Protein AF-A0A7C7NIJ7-F1 (afdb_monomer_lite)

Secondary structure (DSSP, 8-state):
----S-SSS-SSTTSS----EEB--TTSTTB-TT-SEE-S----PPTTB-TTS-BS--SS-SSS-GGG-----SSTTT--TTT---S---

Structure (mmCIF, N/CA/C/O backbone):
data_AF-A0A7C7NIJ7-F1
#
_entry.id   AF-A0A7C7NIJ7-F1
#
loop_
_atom_site.group_PDB
_atom_site.id
_atom_site.type_symbol
_atom_site.label_atom_id
_atom_site.label_alt_id
_atom_site.label_comp_id
_atom_site.label_asym_id
_atom_site.label_entity_id
_atom_site.label_seq_id
_atom_site.pdbx_PDB_ins_code
_atom_site.Cartn_x
_atom_site.Cartn_y
_atom_site.Cartn_z
_atom_site.occupancy
_atom_site.B_iso_or_equiv
_atom_site.auth_seq_id
_atom_site.auth_comp_id
_atom_site.auth_asym_id
_atom_site.auth_atom_id
_atom_site.pdbx_PDB_model_num
ATOM 1 N N . MET A 1 1 ? 39.193 11.955 -43.648 1.00 50.00 1 MET A N 1
ATOM 2 C CA . MET A 1 1 ? 38.726 13.127 -42.880 1.00 50.00 1 MET A CA 1
ATOM 3 C C . MET A 1 1 ? 37.227 13.237 -43.075 1.00 50.00 1 MET A C 1
ATOM 5 O O . MET A 1 1 ? 36.846 13.513 -44.197 1.00 50.00 1 MET A O 1
ATOM 9 N N . ARG A 1 2 ? 36.450 13.002 -42.003 1.00 51.31 2 ARG A N 1
ATOM 10 C CA . ARG A 1 2 ? 35.083 13.515 -41.754 1.00 51.31 2 ARG A CA 1
ATOM 11 C C . A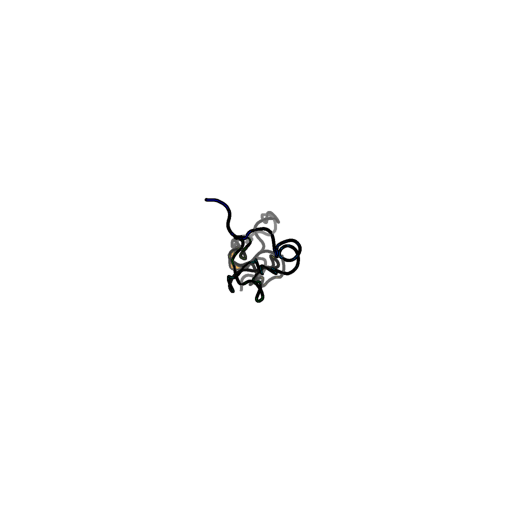RG A 1 2 ? 34.031 13.248 -42.856 1.00 51.31 2 ARG A C 1
ATOM 13 O O . ARG A 1 2 ? 34.147 13.762 -43.950 1.00 51.31 2 ARG A O 1
ATOM 20 N N . LEU A 1 3 ? 32.931 12.539 -42.633 1.00 46.59 3 LEU A N 1
ATOM 21 C CA . LEU A 1 3 ? 32.180 12.305 -41.403 1.00 46.59 3 LEU A CA 1
ATOM 22 C C . LEU A 1 3 ? 31.285 11.077 -41.662 1.00 46.59 3 LEU A C 1
ATOM 24 O O . LEU A 1 3 ? 30.595 11.025 -42.679 1.00 46.59 3 LEU A O 1
ATOM 28 N N . LEU A 1 4 ? 31.361 10.076 -40.785 1.00 46.06 4 LEU A N 1
ATOM 29 C CA . LEU A 1 4 ? 30.570 8.853 -40.870 1.00 46.06 4 LEU A CA 1
ATOM 30 C C . LEU A 1 4 ? 29.077 9.145 -40.638 1.00 46.06 4 LEU A C 1
ATOM 32 O O . LEU A 1 4 ? 28.718 9.786 -39.657 1.00 46.06 4 LEU A O 1
ATOM 36 N N . LEU A 1 5 ? 28.245 8.624 -41.541 1.00 56.34 5 LEU A N 1
ATOM 37 C CA . LEU A 1 5 ? 26.999 7.894 -41.266 1.00 56.34 5 LEU A CA 1
ATOM 38 C C . LEU A 1 5 ? 26.148 8.368 -40.070 1.00 56.34 5 LEU A C 1
ATOM 40 O O . LEU A 1 5 ? 26.060 7.651 -39.083 1.00 56.34 5 LEU A O 1
ATOM 44 N N . LEU A 1 6 ? 25.457 9.507 -40.160 1.00 54.75 6 LEU A N 1
ATOM 45 C CA . LEU A 1 6 ? 24.388 9.841 -39.196 1.00 54.75 6 LEU A CA 1
ATOM 46 C C . LEU A 1 6 ? 23.185 10.545 -39.851 1.00 54.75 6 LEU A C 1
ATOM 48 O O . LEU A 1 6 ? 22.533 11.376 -39.230 1.00 54.75 6 LEU A O 1
ATOM 52 N N . SER A 1 7 ? 22.888 10.253 -41.122 1.00 60.88 7 SER A N 1
ATOM 53 C CA . SER A 1 7 ? 21.765 10.889 -41.840 1.00 60.88 7 SER A CA 1
ATOM 54 C C . SER A 1 7 ? 20.763 9.925 -42.483 1.00 60.88 7 SER A C 1
ATOM 56 O O . SER A 1 7 ? 19.824 10.377 -43.131 1.00 60.88 7 SER A O 1
ATOM 58 N N . PHE A 1 8 ? 20.892 8.616 -42.260 1.00 60.78 8 PHE A N 1
ATOM 59 C CA . PHE A 1 8 ? 19.835 7.653 -42.570 1.00 60.78 8 PHE A CA 1
ATOM 60 C C . PHE A 1 8 ? 19.278 7.114 -41.246 1.00 60.78 8 PHE A C 1
ATOM 62 O O . PHE A 1 8 ? 20.034 6.559 -40.457 1.00 60.78 8 PHE A O 1
ATOM 69 N N . SER A 1 9 ? 17.968 7.271 -41.029 1.00 63.09 9 SER A N 1
ATOM 70 C CA . SER A 1 9 ? 17.167 6.533 -40.034 1.00 63.09 9 SER A CA 1
ATOM 71 C C . SER A 1 9 ? 16.921 7.112 -38.629 1.00 63.09 9 SER A C 1
ATOM 73 O O . SER A 1 9 ? 16.903 6.315 -37.719 1.00 63.09 9 SER A O 1
ATOM 75 N N . ILE A 1 10 ? 16.606 8.390 -38.361 1.00 61.12 10 ILE A N 1
ATOM 76 C CA . ILE A 1 10 ? 15.917 8.722 -37.073 1.00 61.12 10 ILE A CA 1
ATOM 77 C C . ILE A 1 10 ? 14.788 9.763 -37.220 1.00 61.12 10 ILE A C 1
ATOM 79 O O . ILE A 1 10 ? 14.539 10.575 -36.343 1.00 61.12 10 ILE A O 1
ATOM 83 N N . LEU A 1 11 ? 14.028 9.710 -38.316 1.00 53.16 11 LEU A N 1
ATOM 84 C CA . LEU A 1 11 ? 12.636 10.202 -38.302 1.00 53.16 11 LEU A CA 1
ATOM 85 C C . LEU A 1 11 ? 11.640 9.071 -37.952 1.00 53.16 11 LEU A C 1
ATOM 87 O O . LEU A 1 11 ? 10.439 9.242 -38.104 1.00 53.16 11 LEU A O 1
ATOM 91 N N . LEU A 1 12 ? 12.144 7.916 -37.485 1.00 57.00 12 LEU A N 1
ATOM 92 C CA . LEU A 1 12 ? 11.360 6.726 -37.114 1.00 57.00 12 LEU A CA 1
ATOM 93 C C . LEU A 1 12 ? 11.620 6.197 -35.685 1.00 57.00 12 LEU A C 1
ATOM 95 O O . LEU A 1 12 ? 10.939 5.266 -35.277 1.00 57.00 12 LEU A O 1
ATOM 99 N N . PHE A 1 13 ? 12.547 6.757 -34.895 1.00 55.94 13 PHE A N 1
ATOM 100 C CA . PHE A 1 13 ? 12.813 6.250 -33.528 1.00 55.94 13 PHE A CA 1
ATOM 101 C C . PHE A 1 13 ? 12.029 6.966 -32.416 1.00 55.94 13 PHE A C 1
ATOM 103 O O . PHE A 1 13 ? 12.244 6.671 -31.246 1.00 55.94 13 PHE A O 1
ATOM 110 N N . SER A 1 14 ? 11.121 7.892 -32.733 1.00 59.97 14 SER A N 1
ATOM 111 C CA . SER A 1 14 ? 10.354 8.609 -31.697 1.00 59.97 14 SER A CA 1
ATOM 112 C C . SER A 1 14 ? 8.945 8.060 -31.455 1.00 59.97 14 SER A C 1
ATOM 114 O O . SER A 1 14 ? 8.233 8.625 -30.636 1.00 59.97 14 SER A O 1
ATOM 116 N N . THR A 1 15 ? 8.514 6.987 -32.133 1.00 59.28 15 THR A N 1
ATOM 117 C CA . THR A 1 15 ? 7.122 6.497 -32.012 1.00 59.28 15 THR A CA 1
ATOM 118 C C . THR A 1 15 ? 6.962 4.997 -31.756 1.00 59.28 15 THR A C 1
ATOM 120 O O . THR A 1 15 ? 5.836 4.516 -31.812 1.00 59.28 15 THR A O 1
ATOM 123 N N . THR A 1 16 ? 8.028 4.232 -31.484 1.00 60.94 16 THR A N 1
ATOM 124 C CA . THR A 1 16 ? 7.883 2.786 -31.187 1.00 60.94 16 THR A CA 1
ATOM 125 C 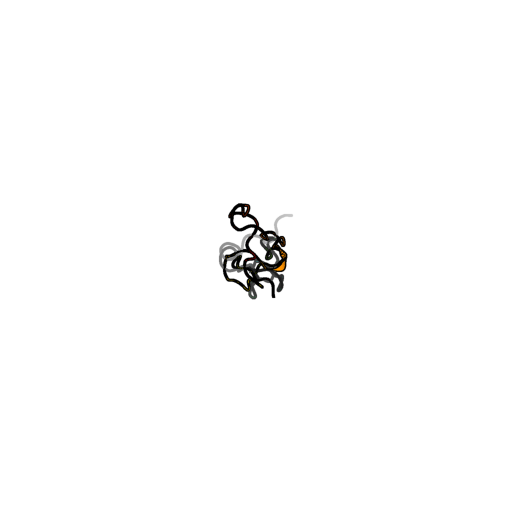C . THR A 1 16 ? 8.701 2.267 -30.006 1.00 60.94 16 THR A C 1
ATOM 127 O O . THR A 1 16 ? 8.654 1.068 -29.745 1.00 60.94 16 THR A O 1
ATOM 130 N N . TYR A 1 17 ? 9.444 3.105 -29.278 1.00 63.03 17 TYR A N 1
ATOM 131 C CA . TYR A 1 17 ? 10.079 2.652 -28.037 1.00 63.03 17 TYR A CA 1
ATOM 132 C C . TYR A 1 17 ? 9.060 2.768 -26.903 1.00 63.03 17 TYR A C 1
ATOM 134 O O . TYR A 1 17 ? 8.970 3.789 -26.226 1.00 63.03 17 TYR A O 1
ATOM 142 N N . SER A 1 18 ? 8.221 1.738 -26.779 1.00 67.50 18 SER A N 1
ATOM 143 C CA . SER A 1 18 ? 7.319 1.560 -25.643 1.00 67.50 18 SER A CA 1
ATOM 144 C C . SER A 1 18 ? 8.165 1.166 -24.436 1.00 67.50 18 SER A C 1
ATOM 146 O O . SER A 1 18 ? 8.267 -0.014 -24.117 1.00 67.50 18 SER A O 1
ATOM 148 N N . GLN A 1 19 ? 8.844 2.136 -23.819 1.00 73.06 19 GLN A N 1
ATOM 149 C CA . GLN A 1 19 ? 9.420 1.916 -22.497 1.00 73.06 19 GLN A CA 1
ATOM 150 C C . GLN A 1 19 ? 8.278 1.652 -21.540 1.00 73.06 19 GLN A C 1
ATOM 152 O O . GLN A 1 19 ? 7.462 2.538 -21.295 1.00 73.06 19 GLN A O 1
ATOM 157 N N . SER A 1 20 ? 8.220 0.420 -21.055 1.00 87.00 20 SER A N 1
ATOM 158 C CA . SER A 1 20 ? 7.251 0.015 -20.056 1.00 87.00 20 SER A CA 1
ATOM 159 C C . SER A 1 20 ? 7.829 0.345 -18.686 1.00 87.00 20 SER A C 1
ATOM 161 O O . SER A 1 20 ? 8.519 -0.467 -18.073 1.00 87.00 20 SER A O 1
ATOM 163 N N . THR A 1 21 ? 7.661 1.601 -18.283 1.00 92.81 21 THR A N 1
ATOM 164 C CA . THR A 1 21 ? 8.094 2.115 -16.981 1.00 92.81 21 THR A CA 1
ATOM 165 C C . THR A 1 21 ? 6.899 2.185 -16.045 1.00 92.81 21 THR A C 1
ATOM 167 O O . THR A 1 21 ? 5.872 2.744 -16.431 1.00 92.81 21 THR A O 1
ATOM 170 N N . GLY A 1 22 ? 7.048 1.660 -14.836 1.00 95.25 22 GLY A N 1
ATOM 171 C CA . GLY A 1 22 ? 6.010 1.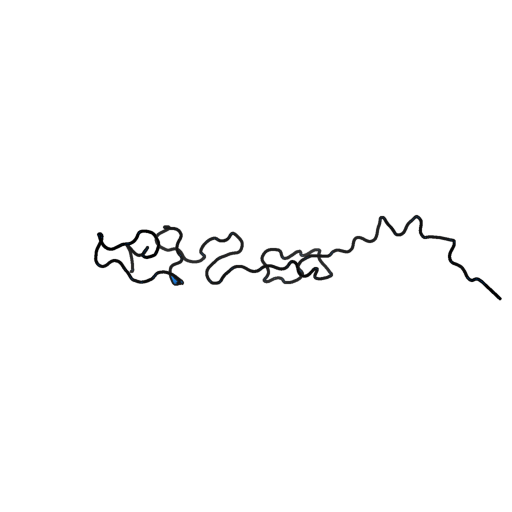608 -13.807 1.00 95.25 22 GLY A CA 1
ATOM 172 C C . GLY A 1 22 ? 6.532 0.869 -12.578 1.00 95.25 22 GLY A C 1
ATOM 173 O O . GLY A 1 22 ? 7.689 0.453 -12.561 1.00 95.25 22 GLY A O 1
ATOM 174 N N . CYS A 1 23 ? 5.703 0.679 -11.551 1.00 97.81 23 CYS A N 1
ATOM 175 C CA . CYS A 1 23 ? 6.157 -0.018 -10.352 1.00 97.81 23 CYS A CA 1
ATOM 176 C C . CYS A 1 23 ? 6.368 -1.516 -10.620 1.00 97.81 23 CYS A C 1
ATOM 178 O O . CYS A 1 23 ? 5.424 -2.239 -10.928 1.00 97.81 23 CYS A O 1
ATOM 180 N N . THR A 1 24 ? 7.600 -1.997 -10.447 1.00 97.19 24 THR A N 1
ATOM 181 C CA . THR A 1 24 ? 7.952 -3.410 -10.679 1.00 97.19 24 THR A CA 1
ATOM 182 C C . THR A 1 24 ? 7.857 -4.285 -9.426 1.00 97.19 24 THR A C 1
ATOM 184 O O . THR A 1 24 ? 8.105 -5.489 -9.496 1.00 97.19 24 THR A O 1
ATOM 187 N N . ASP A 1 25 ? 7.566 -3.695 -8.267 1.00 97.50 25 ASP A N 1
ATOM 188 C CA . ASP A 1 25 ? 7.484 -4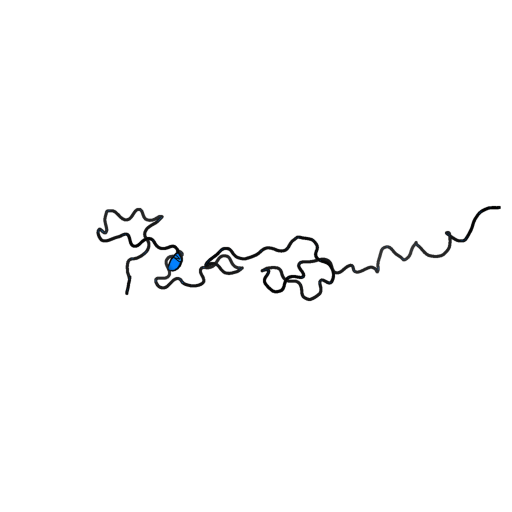.409 -6.993 1.00 97.50 25 ASP A CA 1
ATOM 189 C C . ASP A 1 25 ? 6.101 -5.047 -6.807 1.00 97.50 25 ASP A C 1
ATOM 191 O O . ASP A 1 25 ? 5.092 -4.351 -6.740 1.00 97.50 25 ASP A O 1
ATOM 195 N N . THR A 1 26 ? 6.057 -6.376 -6.692 1.00 96.62 26 THR A N 1
ATOM 196 C CA . THR A 1 26 ? 4.819 -7.151 -6.522 1.00 96.62 26 THR A CA 1
ATOM 197 C C . THR A 1 26 ? 4.115 -6.922 -5.185 1.00 96.62 26 THR A C 1
ATOM 199 O O . THR A 1 26 ? 2.956 -7.305 -5.045 1.00 96.62 26 THR A O 1
ATOM 202 N N . GLU A 1 27 ? 4.804 -6.357 -4.190 1.00 95.75 27 GLU A N 1
ATOM 203 C CA . GLU A 1 27 ? 4.214 -6.005 -2.892 1.00 95.75 27 GLU A CA 1
ATOM 204 C C . GLU A 1 27 ? 3.629 -4.582 -2.880 1.00 95.75 27 GLU A C 1
ATOM 206 O O . GLU A 1 27 ? 2.929 -4.209 -1.936 1.00 95.75 27 GLU A O 1
ATOM 211 N N . ALA A 1 28 ? 3.886 -3.784 -3.921 1.00 97.44 28 ALA A N 1
ATOM 212 C CA . ALA A 1 28 ? 3.346 -2.440 -4.045 1.00 97.44 28 ALA A CA 1
ATOM 213 C C . ALA A 1 28 ? 1.895 -2.448 -4.543 1.00 97.44 28 ALA A C 1
ATOM 215 O O . ALA A 1 28 ? 1.461 -3.285 -5.335 1.00 97.44 28 ALA A O 1
ATOM 216 N N . CYS A 1 29 ? 1.143 -1.440 -4.125 1.00 97.94 29 CYS A N 1
ATOM 217 C CA . CYS A 1 29 ? -0.269 -1.300 -4.447 1.00 97.94 29 CYS A CA 1
ATOM 218 C C . CYS A 1 29 ? -0.548 -0.868 -5.889 1.00 97.94 29 CYS A C 1
ATOM 220 O O . CYS A 1 29 ? -1.650 -1.065 -6.397 1.00 97.94 29 CYS A O 1
ATOM 222 N N . ASN A 1 30 ? 0.441 -0.283 -6.556 1.00 96.69 30 ASN A N 1
ATOM 223 C CA . ASN A 1 30 ? 0.410 0.068 -7.971 1.00 96.69 30 ASN A CA 1
ATOM 224 C C . ASN A 1 30 ? 1.350 -0.795 -8.813 1.00 96.69 30 ASN A C 1
ATOM 226 O O . ASN A 1 30 ? 1.862 -0.302 -9.818 1.00 96.69 30 ASN A O 1
ATOM 230 N N . TYR A 1 31 ? 1.589 -2.044 -8.404 1.00 97.12 31 TYR A N 1
ATOM 231 C CA . TYR A 1 31 ? 2.338 -2.998 -9.213 1.00 97.12 31 TYR A CA 1
ATOM 232 C C . TYR A 1 31 ? 1.790 -3.057 -10.647 1.00 97.12 31 TYR A C 1
ATOM 234 O O . TYR A 1 31 ? 0.589 -3.247 -10.859 1.00 97.12 31 TYR A O 1
ATOM 242 N N . ASP A 1 32 ? 2.687 -2.907 -11.616 1.00 96.44 32 ASP A N 1
ATOM 243 C CA . ASP A 1 32 ? 2.406 -3.011 -13.042 1.00 96.44 32 ASP A CA 1
ATOM 244 C C . ASP A 1 32 ? 3.163 -4.220 -13.606 1.00 96.44 32 ASP A C 1
ATOM 246 O O . ASP A 1 32 ? 4.393 -4.241 -13.666 1.00 96.44 32 ASP A O 1
ATOM 250 N N . ASP A 1 33 ? 2.422 -5.246 -14.026 1.00 95.81 33 ASP A N 1
ATOM 251 C CA . ASP A 1 33 ? 2.987 -6.485 -14.564 1.00 95.81 33 ASP A CA 1
ATOM 252 C C . ASP A 1 33 ? 3.604 -6.312 -15.958 1.00 95.81 33 ASP A C 1
ATOM 254 O O . ASP A 1 33 ? 4.416 -7.136 -16.391 1.00 95.81 33 ASP A O 1
ATOM 258 N N . ALA A 1 34 ? 3.248 -5.234 -16.659 1.00 94.00 34 ALA A N 1
ATOM 259 C CA . ALA A 1 34 ? 3.854 -4.870 -17.924 1.00 94.00 34 ALA A CA 1
ATOM 260 C C . ALA A 1 34 ? 5.151 -4.076 -17.729 1.00 94.00 34 ALA A C 1
ATOM 262 O O . ALA A 1 34 ? 5.945 -4.011 -18.675 1.00 94.00 34 ALA A O 1
ATOM 263 N N . ALA A 1 35 ? 5.383 -3.461 -16.564 1.00 94.25 35 ALA A N 1
ATOM 264 C CA . ALA A 1 35 ? 6.568 -2.649 -16.313 1.00 94.25 35 ALA A CA 1
ATOM 265 C C . ALA A 1 35 ? 7.842 -3.506 -16.274 1.00 94.25 35 ALA A C 1
ATOM 267 O O . ALA A 1 35 ? 7.933 -4.521 -15.585 1.00 94.25 35 ALA A O 1
ATOM 268 N N . THR A 1 36 ? 8.856 -3.085 -17.029 1.00 93.00 36 THR A N 1
ATOM 269 C CA . THR A 1 36 ? 10.178 -3.729 -17.069 1.00 93.00 36 THR A CA 1
ATOM 270 C C . THR A 1 36 ? 11.247 -2.923 -16.345 1.00 93.00 36 THR A C 1
ATOM 272 O O . THR A 1 36 ? 12.276 -3.481 -15.974 1.00 93.00 36 THR A O 1
ATOM 275 N N . ASP A 1 37 ? 11.008 -1.626 -16.161 1.00 93.31 37 ASP A N 1
ATOM 276 C CA . ASP A 1 37 ? 11.897 -0.694 -15.478 1.00 93.31 37 ASP A CA 1
ATOM 277 C C . ASP A 1 37 ? 11.103 0.061 -14.403 1.00 93.31 37 ASP A C 1
ATOM 279 O O . ASP A 1 37 ? 10.064 0.650 -14.708 1.00 93.31 37 ASP A O 1
ATOM 283 N N . ASP A 1 38 ? 11.609 0.065 -13.166 1.00 95.38 38 ASP A N 1
ATOM 284 C CA . ASP A 1 38 ? 11.011 0.826 -12.066 1.00 95.38 38 ASP A CA 1
ATOM 285 C C . ASP A 1 38 ? 11.140 2.335 -12.317 1.00 95.38 38 ASP A C 1
ATOM 287 O O . ASP A 1 38 ? 12.234 2.850 -12.575 1.00 95.38 38 ASP A O 1
ATOM 291 N N . ASP A 1 39 ? 10.021 3.050 -12.238 1.00 95.19 39 ASP A N 1
ATOM 292 C CA . ASP A 1 39 ? 9.969 4.507 -12.358 1.00 95.19 39 ASP A CA 1
ATOM 293 C C . ASP A 1 39 ? 10.042 5.229 -11.001 1.00 95.19 39 ASP A C 1
ATOM 295 O O . ASP A 1 39 ? 10.061 6.463 -10.953 1.00 95.19 39 ASP A O 1
ATOM 299 N N . GLY A 1 40 ? 10.114 4.473 -9.900 1.00 95.50 40 GLY A N 1
ATOM 300 C CA . GLY A 1 40 ? 10.138 4.991 -8.537 1.00 95.50 40 GLY A CA 1
ATOM 301 C C . GLY A 1 40 ? 8.777 5.491 -8.051 1.00 95.50 40 GLY A C 1
ATOM 302 O O . GLY A 1 40 ? 8.721 6.205 -7.049 1.00 95.50 40 GLY A O 1
ATOM 303 N N . SER A 1 41 ? 7.686 5.154 -8.750 1.00 95.94 41 SER A N 1
ATOM 304 C CA . SER A 1 41 ? 6.318 5.520 -8.362 1.00 95.94 41 SER A CA 1
ATOM 305 C C . SER A 1 41 ? 5.653 4.520 -7.413 1.00 95.94 41 SER A C 1
ATOM 307 O O . SER A 1 41 ? 4.506 4.743 -7.021 1.00 95.94 41 SER A O 1
ATOM 309 N N . CYS A 1 42 ? 6.328 3.425 -7.046 1.00 97.69 42 CYS A N 1
ATOM 310 C CA . CYS A 1 42 ? 5.798 2.416 -6.132 1.00 97.69 42 CYS A CA 1
ATOM 311 C C . CYS A 1 42 ? 5.285 3.037 -4.826 1.00 97.69 42 CYS A C 1
ATOM 313 O O . CYS A 1 42 ? 6.003 3.779 -4.149 1.00 97.69 42 CYS A O 1
ATOM 315 N N . TRP A 1 43 ? 4.055 2.699 -4.448 1.00 97.19 43 TRP A N 1
ATOM 316 C CA . TRP A 1 43 ? 3.503 3.020 -3.137 1.00 97.19 43 TRP A CA 1
ATOM 317 C C . TRP A 1 43 ? 2.919 1.776 -2.485 1.00 97.19 43 TRP A C 1
ATOM 319 O O . TRP A 1 43 ? 2.466 0.843 -3.147 1.00 97.19 43 TRP A O 1
ATOM 329 N N . TYR A 1 44 ? 2.951 1.772 -1.161 1.00 97.06 44 TYR A N 1
ATOM 330 C CA . TYR A 1 44 ? 2.614 0.622 -0.339 1.00 97.06 44 TYR A CA 1
ATOM 331 C C . TYR A 1 44 ? 1.506 1.009 0.630 1.00 97.06 44 TYR A C 1
ATOM 333 O O . TYR A 1 44 ? 1.373 2.182 0.993 1.00 97.06 44 TYR A O 1
ATOM 341 N N . ALA A 1 45 ? 0.719 0.023 1.044 1.00 96.12 45 ALA A N 1
ATOM 342 C CA . ALA A 1 45 ? -0.295 0.232 2.060 1.00 96.12 45 ALA A CA 1
ATOM 343 C C . ALA A 1 45 ? 0.353 0.568 3.412 1.00 96.12 45 ALA A C 1
ATOM 345 O O . ALA A 1 45 ? 1.449 0.099 3.737 1.00 96.12 45 ALA A O 1
ATOM 346 N N . GLU A 1 46 ? -0.337 1.382 4.209 1.00 93.75 46 GLU A N 1
ATOM 347 C CA . GLU A 1 46 ? 0.059 1.619 5.594 1.00 93.75 46 GLU A CA 1
ATOM 348 C C . GLU A 1 46 ? -0.128 0.352 6.439 1.00 93.75 46 GLU A C 1
ATOM 350 O O . GLU A 1 46 ? -0.897 -0.548 6.100 1.00 93.75 46 GLU A O 1
ATOM 355 N N . MET A 1 47 ? 0.578 0.271 7.569 1.00 91.75 47 MET A N 1
ATOM 356 C CA . MET A 1 47 ? 0.435 -0.863 8.483 1.00 91.75 47 MET A CA 1
ATOM 357 C C . MET A 1 47 ? -1.027 -0.988 8.943 1.00 91.75 47 MET A C 1
ATOM 359 O O . MET A 1 47 ? -1.612 0.000 9.372 1.00 91.75 47 MET A O 1
ATOM 363 N N . TYR A 1 48 ? -1.578 -2.206 8.869 1.00 93.69 48 TYR A N 1
ATOM 364 C CA . TYR A 1 48 ? -2.981 -2.564 9.167 1.00 93.69 48 TYR A CA 1
ATOM 365 C C . TYR A 1 48 ? -4.026 -2.145 8.119 1.00 93.69 48 TYR A C 1
ATOM 367 O O . TYR A 1 48 ? -5.181 -2.564 8.209 1.00 93.69 48 TYR A O 1
ATOM 375 N N . TYR A 1 49 ? -3.622 -1.418 7.078 1.00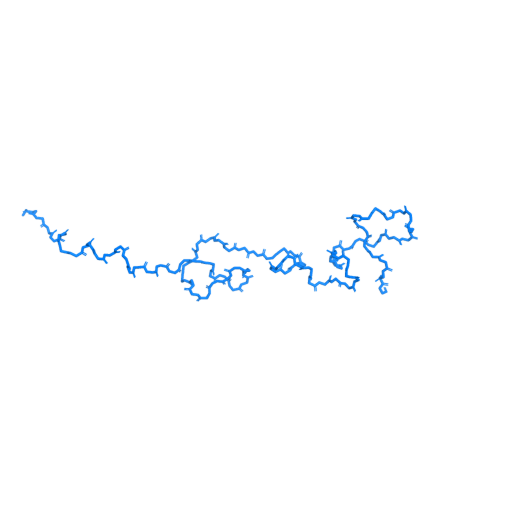 94.88 49 TYR A N 1
ATOM 376 C CA . TYR A 1 49 ? -4.487 -1.037 5.966 1.00 94.88 49 TYR A CA 1
ATOM 377 C C . TYR A 1 49 ? -4.142 -1.822 4.701 1.00 94.88 49 TYR A C 1
ATOM 379 O O . TYR A 1 49 ? -3.030 -2.320 4.527 1.00 94.88 49 TYR A O 1
ATOM 387 N N . ASN A 1 50 ? -5.112 -1.937 3.800 1.00 95.06 50 ASN A N 1
ATOM 388 C CA . ASN A 1 50 ? -4.892 -2.431 2.447 1.00 95.06 50 ASN A CA 1
ATOM 389 C C . ASN A 1 50 ? -4.632 -1.270 1.466 1.00 95.06 50 ASN A C 1
ATOM 391 O O . ASN A 1 50 ? -4.642 -0.094 1.830 1.00 95.06 50 ASN A O 1
ATOM 395 N N . CYS A 1 51 ? -4.420 -1.607 0.195 1.00 96.56 51 CYS A N 1
ATOM 396 C CA . CYS A 1 51 ? -4.156 -0.631 -0.862 1.00 96.56 51 CYS A CA 1
ATOM 397 C C . CYS A 1 51 ? -5.318 0.338 -1.128 1.00 96.56 51 CYS A C 1
ATOM 399 O O . CYS A 1 51 ? -5.091 1.464 -1.551 1.00 96.56 51 CYS A O 1
ATOM 401 N N . ASP A 1 52 ? -6.556 -0.042 -0.821 1.00 95.12 52 ASP A N 1
ATOM 402 C CA . ASP A 1 52 ? -7.710 0.856 -0.927 1.00 95.12 52 ASP A CA 1
ATOM 403 C C . ASP A 1 52 ? -7.831 1.798 0.289 1.00 95.12 52 ASP A C 1
ATOM 405 O O . ASP A 1 52 ? -8.799 2.552 0.407 1.00 95.12 52 ASP A O 1
ATOM 409 N N . GLY A 1 53 ? -6.878 1.741 1.229 1.00 92.44 53 GLY A N 1
ATOM 410 C CA . GLY A 1 53 ? -6.916 2.472 2.495 1.00 92.44 53 GLY A CA 1
ATOM 411 C C . GLY A 1 53 ? -7.967 1.932 3.466 1.00 92.44 53 GLY A C 1
ATOM 412 O O . GLY A 1 53 ? -8.389 2.638 4.376 1.00 92.44 53 GLY A O 1
ATOM 413 N N . ASN A 1 54 ? -8.445 0.706 3.251 1.00 92.31 54 ASN A N 1
ATOM 414 C CA . ASN A 1 54 ? -9.434 0.063 4.111 1.00 92.31 54 ASN A CA 1
ATOM 415 C C . ASN A 1 54 ? -8.710 -0.736 5.188 1.00 92.31 54 ASN A C 1
ATOM 417 O O . ASN A 1 54 ? -7.660 -1.331 4.934 1.00 92.31 54 ASN A O 1
ATOM 421 N N . CYS A 1 55 ? -9.294 -0.770 6.378 1.00 92.69 55 CYS A N 1
ATOM 422 C CA . CYS A 1 55 ? -8.765 -1.590 7.443 1.00 92.69 55 CYS A CA 1
ATOM 423 C C . CYS A 1 55 ? -8.836 -3.084 7.087 1.00 92.69 55 CYS A C 1
ATOM 425 O O . CYS A 1 55 ? -9.854 -3.558 6.583 1.00 92.69 55 CYS A O 1
ATOM 427 N N . ILE A 1 56 ? -7.759 -3.828 7.351 1.00 93.88 56 ILE A N 1
ATOM 428 C CA . ILE A 1 56 ? -7.721 -5.282 7.134 1.00 93.88 56 ILE A CA 1
ATOM 429 C C . ILE A 1 56 ? -8.530 -6.022 8.207 1.00 93.88 56 ILE A C 1
ATOM 431 O O . ILE A 1 56 ? -9.142 -7.048 7.905 1.00 93.88 56 ILE A O 1
ATOM 435 N N . ASN A 1 57 ? -8.528 -5.510 9.438 1.00 89.31 57 ASN A N 1
ATOM 436 C CA . ASN A 1 57 ? -9.208 -6.112 10.574 1.00 89.31 57 ASN A CA 1
ATOM 437 C C . ASN A 1 57 ? -9.994 -5.053 11.361 1.00 89.31 57 ASN A C 1
ATOM 439 O O . ASN A 1 57 ? -9.427 -4.296 12.142 1.00 89.31 57 ASN A O 1
ATOM 443 N N . ASP A 1 58 ? -11.296 -4.997 11.097 1.00 86.94 58 ASP A N 1
ATOM 444 C CA . ASP A 1 58 ? -12.257 -4.094 11.732 1.00 86.94 58 ASP A CA 1
ATOM 445 C C . ASP A 1 58 ? -13.470 -4.937 12.144 1.00 86.94 58 ASP A C 1
ATOM 447 O O . ASP A 1 58 ? -14.339 -5.267 11.327 1.00 86.94 58 ASP A O 1
ATOM 451 N N . THR A 1 59 ? -13.461 -5.403 13.392 1.00 85.88 59 THR A N 1
ATOM 452 C CA . THR A 1 59 ? -14.447 -6.371 13.884 1.00 85.88 59 THR A CA 1
ATOM 453 C C . THR A 1 59 ? -15.822 -5.734 14.102 1.00 85.88 59 THR A C 1
ATOM 455 O O . THR A 1 59 ? -16.841 -6.410 13.906 1.00 85.88 59 THR A O 1
ATOM 458 N N . ASP A 1 60 ? -15.883 -4.466 14.517 1.00 78.75 60 ASP A N 1
ATOM 459 C CA . ASP A 1 60 ? -17.139 -3.779 14.844 1.00 78.75 60 ASP A CA 1
ATOM 460 C C . ASP A 1 60 ? -17.630 -2.795 13.765 1.00 78.75 60 ASP A C 1
ATOM 462 O O . ASP A 1 60 ? -18.790 -2.363 13.808 1.00 78.75 60 ASP A O 1
ATOM 466 N N . GLY A 1 61 ? -16.831 -2.588 12.717 1.00 84.81 61 GLY A N 1
ATOM 467 C CA . GLY A 1 61 ? -17.216 -1.937 11.471 1.00 84.81 61 GLY A CA 1
ATOM 468 C C . GLY A 1 61 ? -17.312 -0.422 11.583 1.00 84.81 61 GLY A C 1
ATOM 469 O O . GLY A 1 61 ? -18.116 0.186 10.863 1.00 84.81 61 GLY A O 1
ATOM 470 N N . ASP A 1 62 ? -16.575 0.188 12.509 1.00 79.62 62 ASP A N 1
ATOM 471 C CA . ASP A 1 62 ? -16.644 1.622 12.769 1.00 79.62 62 ASP A CA 1
ATOM 472 C C . ASP A 1 62 ? -15.552 2.446 12.061 1.00 79.62 62 ASP A C 1
ATOM 474 O O . ASP A 1 62 ? -15.583 3.683 12.087 1.00 79.62 62 ASP A O 1
ATOM 478 N N . GLY A 1 63 ? -14.679 1.765 11.311 1.00 81.69 63 GLY A N 1
ATOM 479 C CA . GLY A 1 63 ? -13.676 2.363 10.438 1.00 81.69 63 GLY A CA 1
ATOM 480 C C . GLY A 1 63 ? -12.300 2.544 11.076 1.00 81.69 63 GLY A C 1
ATOM 481 O O . GLY A 1 63 ? -11.401 3.061 10.404 1.00 81.69 63 GLY A O 1
ATOM 482 N N . VAL A 1 64 ? -12.106 2.120 12.328 1.00 84.00 64 VAL A N 1
ATOM 483 C CA . VAL A 1 64 ? -10.789 2.026 12.973 1.00 84.00 64 VAL A CA 1
ATOM 484 C C . VAL A 1 64 ? -10.343 0.566 13.022 1.00 84.00 64 VAL A C 1
ATOM 486 O O . VAL A 1 64 ? -11.137 -0.330 13.263 1.00 84.00 64 VAL A O 1
ATOM 489 N N . CYS A 1 65 ? -9.055 0.312 12.777 1.00 87.50 65 CYS A N 1
ATOM 490 C CA . CYS A 1 65 ? -8.522 -1.046 12.860 1.00 87.50 65 CYS A CA 1
ATOM 491 C C . CYS A 1 65 ? -8.399 -1.547 14.289 1.00 87.50 65 CYS A C 1
ATOM 493 O O . CYS A 1 65 ? -7.829 -0.835 15.115 1.00 87.50 65 CYS A O 1
ATOM 495 N N . ASP A 1 66 ? -8.783 -2.805 14.516 1.00 84.38 66 ASP A N 1
ATOM 496 C CA . ASP A 1 66 ? -8.664 -3.539 15.782 1.00 84.38 66 ASP A CA 1
ATOM 497 C C . ASP A 1 66 ? -7.264 -3.376 16.412 1.00 84.38 66 ASP A C 1
ATOM 499 O O . ASP A 1 66 ? -7.122 -3.172 17.618 1.00 84.38 66 ASP A O 1
ATOM 503 N N . GLU A 1 67 ? -6.196 -3.430 15.605 1.00 85.56 67 GLU A N 1
ATOM 504 C CA . GLU A 1 67 ? -4.809 -3.295 16.077 1.00 85.56 67 GLU A CA 1
ATOM 505 C C . GLU A 1 67 ? -4.422 -1.865 16.485 1.00 85.56 67 GLU A C 1
ATOM 507 O O . GLU A 1 67 ? -3.438 -1.664 17.204 1.00 85.56 67 GLU A O 1
ATOM 512 N N . LEU A 1 68 ? -5.168 -0.870 16.008 1.00 83.06 68 LEU A N 1
ATOM 513 C CA . LEU A 1 68 ? -5.002 0.549 16.321 1.00 83.06 68 LEU A CA 1
ATOM 514 C C . LEU A 1 68 ? -5.994 1.031 17.384 1.00 83.06 68 LEU A C 1
ATOM 516 O O . LEU A 1 68 ? -5.885 2.168 17.853 1.00 83.06 68 LEU A O 1
ATOM 520 N N . GLU A 1 69 ? -6.927 0.178 17.800 1.00 78.75 69 GLU A N 1
ATOM 521 C CA . GLU A 1 69 ? -7.857 0.495 18.866 1.00 78.75 69 GLU A CA 1
ATOM 522 C C . GLU A 1 69 ? -7.142 0.611 20.213 1.00 78.75 69 GLU A C 1
ATOM 524 O O . GLU A 1 69 ? -6.400 -0.267 20.661 1.00 78.75 69 GLU A O 1
ATOM 529 N N . ILE A 1 70 ? -7.439 1.689 20.935 1.00 71.56 70 ILE A N 1
ATOM 530 C CA . ILE A 1 70 ? -7.075 1.804 22.345 1.00 71.56 70 ILE A CA 1
ATOM 531 C C . ILE A 1 70 ? -8.272 1.324 23.169 1.00 71.56 70 ILE A C 1
ATOM 533 O O . ILE A 1 70 ? -9.346 1.922 23.114 1.00 71.56 70 ILE A O 1
ATOM 537 N N . SER A 1 71 ? -8.087 0.267 23.973 1.00 60.94 71 SER A N 1
ATOM 538 C CA . SER A 1 71 ? -9.107 -0.216 24.920 1.00 60.94 71 SER A CA 1
ATOM 539 C C . SER A 1 71 ? -9.537 0.915 25.853 1.00 60.94 71 SER A C 1
ATOM 541 O O . SER A 1 71 ? -8.795 1.289 26.766 1.00 60.94 71 SER A O 1
ATOM 543 N N . GLY A 1 72 ? -10.712 1.494 25.607 1.00 59.53 72 GLY A N 1
ATOM 544 C CA . GLY A 1 72 ? -10.894 2.870 26.042 1.00 59.53 72 GLY A CA 1
ATOM 545 C C . GLY A 1 72 ? -12.293 3.355 26.337 1.00 59.53 72 GLY A C 1
ATOM 546 O O . GLY A 1 72 ? -12.404 4.560 26.467 1.00 59.53 72 GLY A O 1
ATOM 547 N N . CYS A 1 73 ? -13.327 2.529 26.533 1.00 57.50 73 CYS A N 1
ATOM 548 C CA . CYS A 1 73 ? -14.596 3.057 27.060 1.00 57.50 73 CYS A CA 1
ATOM 549 C C . CYS A 1 73 ? -15.235 2.126 28.108 1.00 57.50 73 CYS A C 1
ATOM 551 O O . CYS A 1 73 ? -16.227 1.452 27.854 1.00 57.50 73 CYS A O 1
ATOM 553 N N . THR A 1 74 ? -14.721 2.147 29.348 1.00 54.25 74 THR A N 1
ATOM 554 C CA . THR A 1 74 ? -15.504 1.704 30.526 1.00 54.25 74 THR A CA 1
ATOM 555 C C . THR A 1 74 ? -16.604 2.709 30.901 1.00 54.25 74 THR A C 1
ATOM 557 O O . THR A 1 74 ? -17.497 2.376 31.680 1.00 54.25 74 THR A O 1
ATOM 560 N N . ASP A 1 75 ? -16.566 3.924 30.335 1.00 53.22 75 ASP A N 1
ATOM 561 C CA . ASP A 1 75 ? -17.561 4.982 30.523 1.00 53.22 75 ASP A CA 1
ATOM 562 C C . ASP A 1 75 ? -18.095 5.519 29.172 1.00 53.22 75 ASP A C 1
ATOM 564 O O . ASP A 1 75 ? -17.364 6.194 28.441 1.00 53.22 75 ASP A O 1
ATOM 568 N N . PRO A 1 76 ? -19.393 5.315 28.866 1.00 56.50 76 PRO A N 1
ATOM 569 C CA . PRO A 1 76 ? -20.057 5.817 27.659 1.00 56.50 76 PRO A CA 1
ATOM 570 C C . PRO A 1 76 ? -20.054 7.345 27.484 1.00 56.50 76 PRO A C 1
ATOM 572 O O . PRO A 1 76 ? -20.388 7.823 26.403 1.00 56.50 76 PRO A O 1
ATOM 575 N N . LYS A 1 77 ? -19.747 8.124 28.532 1.00 60.78 77 LYS A N 1
ATOM 576 C CA . LYS A 1 77 ? -19.706 9.599 28.489 1.00 60.78 77 LYS A CA 1
ATOM 577 C C . LYS A 1 77 ? -18.301 10.177 28.312 1.00 60.78 77 LYS A C 1
ATOM 579 O O . LYS A 1 77 ? -18.179 11.382 28.104 1.00 60.78 77 LYS A O 1
ATOM 584 N N . SER A 1 78 ? -17.276 9.330 28.400 1.00 53.09 78 SER A N 1
ATOM 585 C CA . SER A 1 78 ? -15.860 9.700 28.283 1.00 53.09 78 SER A CA 1
ATOM 586 C C . SER A 1 78 ? -15.249 9.331 26.927 1.00 53.09 78 SER A C 1
ATOM 588 O O . SER A 1 78 ? -14.111 9.702 26.658 1.00 53.09 78 SER A O 1
ATOM 590 N N . CYS A 1 79 ? -16.006 8.634 26.073 1.00 61.97 79 CYS A N 1
ATOM 591 C CA . CYS A 1 79 ? -15.632 8.343 24.692 1.00 61.97 79 CYS A CA 1
ATOM 592 C C . CYS A 1 79 ? -15.548 9.672 23.924 1.00 61.97 79 CYS A C 1
ATOM 594 O O . CYS A 1 79 ? -16.566 10.239 23.517 1.00 61.97 79 CYS A O 1
ATOM 596 N N . ASN A 1 80 ? -14.336 10.198 23.740 1.00 55.50 80 ASN A N 1
ATOM 597 C CA . ASN A 1 80 ? -14.095 11.100 22.628 1.00 55.50 80 ASN A CA 1
ATOM 598 C C . ASN A 1 80 ? -14.296 10.253 21.368 1.00 55.50 80 ASN A C 1
ATOM 600 O O . ASN A 1 80 ? -13.575 9.293 21.119 1.00 55.50 80 ASN A O 1
ATOM 604 N N . THR A 1 81 ? -15.328 10.569 20.598 1.00 53.59 81 THR A N 1
ATOM 605 C CA . THR A 1 81 ? -15.794 9.792 19.438 1.00 53.59 81 THR A CA 1
ATOM 606 C C . THR A 1 81 ? -14.817 9.804 18.255 1.00 53.59 81 THR A C 1
ATOM 608 O O . THR A 1 81 ? -15.235 9.646 17.118 1.00 53.59 81 THR A O 1
ATOM 611 N N . GLU A 1 82 ? -13.536 10.062 18.513 1.00 52.91 82 GLU A N 1
ATOM 612 C CA . GLU A 1 82 ? -12.476 10.190 17.519 1.00 52.91 82 GLU A CA 1
ATOM 613 C C . GLU A 1 82 ? -11.287 9.246 17.783 1.00 52.91 82 GLU A C 1
ATOM 615 O O . GLU A 1 82 ? -10.425 9.150 16.921 1.00 52.91 82 GLU A O 1
ATOM 620 N N . PHE A 1 83 ? -11.212 8.553 18.938 1.00 56.12 83 PHE A N 1
ATOM 621 C CA . PHE A 1 83 ? -10.052 7.699 19.283 1.00 56.12 83 PHE A CA 1
ATOM 622 C C . PHE A 1 83 ? -10.349 6.432 20.111 1.00 56.12 83 PHE A C 1
ATOM 624 O O . PHE A 1 83 ? -9.427 5.663 20.378 1.00 56.12 83 PHE A O 1
ATOM 631 N N . ALA A 1 84 ? -11.591 6.205 20.546 1.00 54.53 84 ALA A N 1
ATOM 632 C CA . ALA A 1 84 ? -11.969 5.015 21.309 1.00 54.53 84 ALA A CA 1
ATOM 633 C C . ALA A 1 84 ? -13.220 4.383 20.688 1.00 54.53 84 ALA A C 1
ATOM 635 O O . ALA A 1 84 ? -14.339 4.846 20.908 1.00 54.53 84 ALA A O 1
ATOM 636 N N . THR A 1 85 ? -13.002 3.357 19.880 1.00 56.06 85 THR A N 1
ATOM 637 C CA . THR A 1 85 ? -13.999 2.697 19.023 1.00 56.06 85 THR A CA 1
ATOM 638 C C . THR A 1 85 ? -14.570 1.438 19.646 1.00 56.06 85 THR A C 1
ATOM 640 O O . THR A 1 85 ? -15.750 1.137 19.496 1.00 56.06 85 THR A O 1
ATOM 643 N N . ASN A 1 86 ? -13.807 0.812 20.538 1.00 58.22 86 ASN A N 1
ATOM 644 C CA . ASN A 1 86 ? -14.209 -0.467 21.062 1.00 58.22 86 ASN A CA 1
ATOM 645 C C . ASN A 1 86 ? -15.436 -0.406 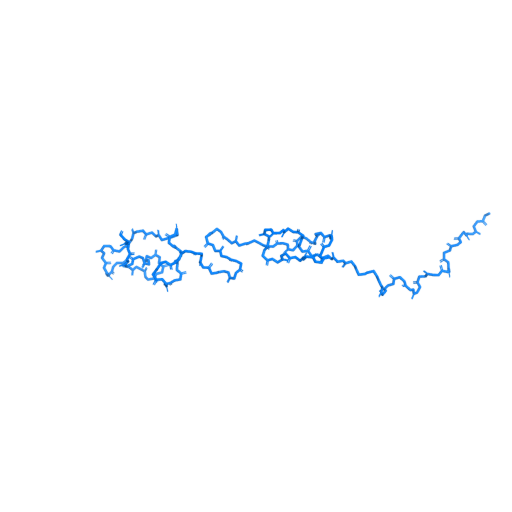22.007 1.00 58.22 86 ASN A C 1
ATOM 647 O O . ASN A 1 86 ? -15.334 -0.144 23.216 1.00 58.22 86 ASN A O 1
ATOM 651 N N . ARG A 1 87 ? -16.615 -0.714 21.451 1.00 56.94 87 ARG A N 1
ATOM 652 C CA . ARG A 1 87 ? -17.832 -1.080 22.198 1.00 56.94 87 ARG A CA 1
ATOM 653 C C . ARG A 1 87 ? -18.024 -2.589 22.341 1.00 56.94 87 ARG A C 1
ATOM 655 O O . ARG A 1 87 ? -18.963 -3.002 23.026 1.00 56.94 87 ARG A O 1
ATOM 662 N N . THR A 1 88 ? -17.151 -3.394 21.751 1.00 53.91 88 THR A N 1
ATOM 663 C CA . THR A 1 88 ? -17.232 -4.856 21.753 1.00 53.91 88 THR A CA 1
ATOM 664 C C . THR A 1 88 ? -15.844 -5.492 21.652 1.00 53.91 88 THR A C 1
ATOM 666 O O . THR A 1 88 ? -15.495 -6.102 20.648 1.00 53.91 88 THR A O 1
ATOM 669 N N . LEU A 1 89 ? -15.061 -5.411 22.730 1.00 47.16 89 LEU A N 1
ATOM 670 C CA . LEU A 1 89 ? -13.984 -6.353 22.985 1.00 47.16 89 LEU A CA 1
ATOM 671 C C . LEU A 1 89 ? -14.709 -7.675 23.203 1.00 47.16 89 LEU A C 1
ATOM 673 O O . LEU A 1 89 ? -15.695 -7.724 23.951 1.00 47.16 89 LEU A O 1
ATOM 677 N N . ASN A 1 90 ? -14.245 -8.728 22.537 1.00 46.12 90 ASN A N 1
ATOM 678 C CA . ASN A 1 90 ? -14.528 -10.061 23.052 1.00 46.12 90 ASN A CA 1
ATOM 679 C C . ASN A 1 90 ? -14.033 -10.177 24.504 1.00 46.12 90 ASN A C 1
ATOM 681 O O . ASN A 1 90 ? -12.992 -9.559 24.830 1.00 46.12 90 ASN A O 1
#

Foldseek 3Di:
DDDDDDPPDDVPPPPPPPQQEDCCDPQFLGHDPSHPHYPVPGDHADVQAHSVRAGPADPPPPGDHPVQADCDPPDPVPDPVPHHDDPDDD

Sequence (90 aa):
MRLLLLSFSILLFSTTYSQSTGCTDTEACNYDDAATDDDGSCWYAEMYYNCDGNCINDTDGDGVCDELEISGCTDPKSCNTEFATNRTLN

pLDDT: mean 76.55, std 18.37, range [46.06, 97.94]

Radius of gyration: 26.35 Å; chains: 1; bounding box: 59×24×73 Å